Protein AF-A0A535JEF9-F1 (afdb_monomer_lite)

Radius of gyration: 29.35 Å; chains: 1; bounding box: 66×16×86 Å

Structure (mmCIF, N/CA/C/O backbone):
data_AF-A0A535JEF9-F1
#
_entry.id   AF-A0A535JEF9-F1
#
loop_
_atom_site.group_PDB
_atom_site.id
_atom_site.type_symbol
_atom_site.label_atom_id
_atom_site.label_alt_id
_atom_site.label_comp_id
_atom_site.label_asym_id
_atom_site.label_entity_id
_atom_site.label_seq_id
_atom_site.pdbx_PDB_ins_code
_atom_site.Cartn_x
_atom_site.Cartn_y
_atom_site.Cartn_z
_atom_site.occupancy
_atom_site.B_iso_or_equiv
_atom_site.auth_seq_id
_atom_site.auth_comp_id
_atom_site.auth_asym_id
_atom_site.auth_atom_id
_atom_site.pdbx_PDB_model_num
ATOM 1 N N . MET A 1 1 ? -43.020 4.250 56.237 1.00 45.03 1 MET A N 1
ATOM 2 C CA . MET A 1 1 ? -42.635 3.337 55.138 1.00 45.03 1 MET A CA 1
ATOM 3 C C . MET A 1 1 ? -41.856 4.143 54.114 1.00 45.03 1 MET A C 1
ATOM 5 O O . MET A 1 1 ? -42.458 4.938 53.411 1.00 45.03 1 MET A O 1
ATOM 9 N N . ALA A 1 2 ? -40.528 4.028 54.102 1.00 49.03 2 ALA A N 1
ATOM 10 C CA . ALA A 1 2 ? -39.670 4.709 53.132 1.00 49.03 2 ALA A CA 1
ATOM 11 C C . ALA A 1 2 ? -39.182 3.682 52.096 1.00 49.03 2 ALA A C 1
ATOM 13 O O . ALA A 1 2 ? -38.716 2.618 52.513 1.00 49.03 2 ALA A O 1
ATOM 14 N N . PRO A 1 3 ? -39.275 3.946 50.782 1.00 62.78 3 PRO A N 1
ATOM 15 C CA . PRO A 1 3 ? -38.672 3.070 49.794 1.00 62.78 3 PRO A CA 1
ATOM 16 C C . PRO A 1 3 ? -37.166 3.351 49.729 1.00 62.78 3 PRO A C 1
ATOM 18 O O . PRO A 1 3 ? -36.734 4.481 49.502 1.00 62.78 3 PRO A O 1
ATOM 21 N N . MET A 1 4 ? -36.353 2.315 49.931 1.00 61.06 4 MET A N 1
ATOM 22 C CA . MET A 1 4 ? -34.929 2.355 49.610 1.00 61.06 4 MET A CA 1
ATOM 23 C C . MET A 1 4 ? -34.782 2.222 48.091 1.00 61.06 4 MET A C 1
ATOM 25 O O . MET A 1 4 ? -34.880 1.127 47.542 1.00 61.06 4 MET A O 1
ATOM 29 N N . LEU A 1 5 ? -34.576 3.342 47.399 1.00 65.25 5 LEU A N 1
ATOM 30 C CA . LEU A 1 5 ? -34.184 3.334 45.992 1.00 65.25 5 LEU A CA 1
ATOM 31 C C . LEU A 1 5 ? -32.742 2.825 45.874 1.00 65.25 5 LEU A C 1
ATOM 33 O O . LEU A 1 5 ? -31.803 3.444 46.376 1.00 65.25 5 LEU A O 1
ATOM 37 N N . PHE A 1 6 ? -32.586 1.687 45.197 1.00 61.22 6 PHE A N 1
ATOM 38 C CA . PHE A 1 6 ? -31.308 1.138 44.755 1.00 61.22 6 PHE A CA 1
ATOM 39 C C . PHE A 1 6 ? -30.502 2.220 44.021 1.00 61.22 6 PHE A C 1
ATOM 41 O O . PHE A 1 6 ? -30.847 2.641 42.917 1.00 61.22 6 PHE A O 1
ATOM 48 N N . ARG A 1 7 ? -29.418 2.689 44.645 1.00 59.78 7 ARG A N 1
ATOM 49 C CA . ARG A 1 7 ? -28.518 3.679 44.051 1.00 59.78 7 ARG A CA 1
ATOM 50 C C . ARG A 1 7 ? -27.649 2.994 42.993 1.00 59.78 7 ARG A C 1
ATOM 52 O O . ARG A 1 7 ? -26.826 2.137 43.309 1.00 59.78 7 ARG A O 1
ATOM 59 N N . ARG A 1 8 ? -27.893 3.370 41.737 1.00 60.44 8 ARG A N 1
ATOM 60 C CA . ARG A 1 8 ? -27.244 2.897 40.508 1.00 60.44 8 ARG A CA 1
ATOM 61 C C . ARG A 1 8 ? -25.716 2.906 40.608 1.00 60.44 8 ARG A C 1
ATOM 63 O O . ARG A 1 8 ? -25.097 3.931 40.868 1.00 60.44 8 ARG A O 1
ATOM 70 N N . ARG A 1 9 ? -25.122 1.744 40.333 1.00 59.38 9 ARG A N 1
ATOM 71 C CA . ARG A 1 9 ? -23.682 1.513 40.105 1.00 59.38 9 ARG A CA 1
ATOM 72 C C . ARG A 1 9 ? -23.265 1.794 38.643 1.00 59.38 9 ARG A C 1
ATOM 74 O O . ARG A 1 9 ? -22.166 1.412 38.253 1.00 59.38 9 ARG A O 1
ATOM 81 N N . GLU A 1 10 ? -24.141 2.419 37.850 1.00 62.06 10 GLU A N 1
ATOM 82 C CA . GLU A 1 10 ? -24.095 2.486 36.375 1.00 62.06 10 GLU A CA 1
ATOM 83 C C . GLU A 1 10 ? -22.865 3.224 35.807 1.00 62.06 10 GLU A C 1
ATOM 85 O O . GLU A 1 10 ? -22.337 2.832 34.773 1.00 62.06 10 GLU A O 1
ATOM 90 N N . GLU A 1 11 ? -22.326 4.206 36.526 1.00 65.44 11 GLU A N 1
ATOM 91 C CA . GLU A 1 11 ? -21.260 5.092 36.025 1.00 65.44 11 GLU A CA 1
ATOM 92 C C . GLU A 1 11 ? -19.899 4.393 35.822 1.00 65.44 11 GLU A C 1
ATOM 94 O O . GLU A 1 11 ? -19.097 4.796 34.984 1.00 65.44 11 GLU A O 1
ATOM 99 N N . ARG A 1 12 ? -19.596 3.323 36.574 1.00 69.31 12 ARG A N 1
ATOM 100 C CA . ARG A 1 12 ? -18.235 2.738 36.592 1.00 69.31 12 ARG A CA 1
ATOM 101 C C . ARG A 1 12 ? -17.911 1.832 35.399 1.00 69.31 12 ARG A C 1
ATOM 103 O O . ARG A 1 12 ? -16.740 1.538 35.185 1.00 69.31 12 ARG A O 1
ATOM 110 N N . GLY A 1 13 ? -18.920 1.374 34.656 1.00 80.12 13 GLY A N 1
ATOM 111 C CA . GLY A 1 13 ? -18.747 0.492 33.492 1.00 80.12 13 GLY A CA 1
ATOM 112 C C . GLY A 1 13 ? -19.058 1.152 32.149 1.00 80.12 13 GLY A C 1
ATOM 113 O O . GLY A 1 13 ? -18.676 0.616 31.113 1.00 80.12 13 GLY A O 1
ATOM 114 N N . GLN A 1 14 ? -19.720 2.310 32.158 1.00 89.06 14 GLN A N 1
ATOM 115 C CA . GLN A 1 14 ? -20.200 2.975 30.948 1.00 89.06 14 GLN A CA 1
ATOM 116 C C . GLN A 1 14 ? -19.056 3.348 29.994 1.00 89.06 14 GLN A C 1
ATOM 118 O O . GLN A 1 14 ? -19.108 2.999 28.818 1.00 89.06 14 GLN A O 1
ATOM 123 N N . ALA A 1 15 ? -17.979 3.947 30.511 1.00 89.12 15 ALA A N 1
ATOM 124 C CA . ALA A 1 15 ? -16.824 4.340 29.699 1.00 89.12 15 ALA A CA 1
ATOM 125 C C . ALA A 1 15 ? -16.143 3.146 28.996 1.00 89.12 15 ALA A C 1
ATOM 127 O O . ALA A 1 15 ? -15.659 3.274 27.873 1.00 89.12 15 ALA A O 1
ATOM 128 N N . LEU A 1 16 ? -16.132 1.964 29.629 1.00 91.88 16 LEU A N 1
ATOM 129 C CA . LEU A 1 16 ? -15.579 0.743 29.032 1.00 91.88 16 LEU A CA 1
ATOM 130 C C . LEU A 1 16 ? -16.429 0.273 27.841 1.00 91.88 16 LEU A C 1
ATOM 132 O O . LEU A 1 16 ? -15.889 -0.159 26.826 1.00 91.88 16 LEU A O 1
ATOM 136 N N . VAL A 1 17 ? -17.756 0.370 27.963 1.00 92.44 17 VAL A N 1
ATOM 137 C CA . VAL A 1 17 ? -18.704 -0.022 26.911 1.00 92.44 17 VAL A CA 1
ATOM 138 C C . VAL A 1 17 ? -18.647 0.952 25.735 1.00 92.44 17 VAL A C 1
ATOM 140 O O . VAL A 1 17 ? -18.607 0.518 24.588 1.00 92.44 17 VAL A O 1
ATOM 143 N N . GLU A 1 18 ? -18.576 2.256 26.004 1.00 92.56 18 GLU A N 1
ATOM 144 C CA . GLU A 1 18 ? -18.405 3.282 24.967 1.00 92.56 18 GLU A CA 1
ATOM 145 C C . GLU A 1 18 ? -17.106 3.071 24.178 1.00 92.56 18 GLU A C 1
ATOM 147 O O . GLU A 1 18 ? -17.113 3.083 22.946 1.00 92.56 18 GLU A O 1
ATOM 152 N N . PHE A 1 19 ? -15.999 2.781 24.869 1.00 94.00 19 PHE A N 1
ATOM 153 C CA . PHE A 1 19 ? -14.738 2.445 24.213 1.00 94.00 19 PHE A CA 1
ATOM 154 C C . PHE A 1 19 ? -14.834 1.151 23.396 1.00 94.00 19 PHE A C 1
ATOM 156 O O . PHE A 1 19 ? -14.364 1.109 22.259 1.00 94.00 19 PHE A O 1
ATOM 163 N N . ALA A 1 20 ? -15.478 0.109 23.930 1.00 95.44 20 ALA A N 1
ATOM 164 C CA . ALA A 1 20 ? -15.662 -1.159 23.227 1.00 95.44 20 ALA A CA 1
ATOM 165 C C . ALA A 1 20 ? -16.483 -1.012 21.933 1.00 95.44 20 ALA A C 1
ATOM 167 O O . ALA A 1 20 ? -16.249 -1.757 20.985 1.00 95.44 20 ALA A O 1
ATOM 168 N N . LEU A 1 21 ? -17.401 -0.040 21.865 1.00 95.75 21 LEU A N 1
ATOM 169 C CA . LEU A 1 21 ? -18.162 0.281 20.653 1.00 95.75 21 LEU A CA 1
ATOM 170 C C . LEU A 1 21 ? -17.328 1.036 19.604 1.00 95.75 21 LEU A C 1
ATOM 172 O O . LEU A 1 21 ? -17.526 0.829 18.408 1.00 95.75 21 LEU A O 1
ATOM 176 N N . LEU A 1 22 ? -16.379 1.877 20.026 1.00 97.00 22 LEU A N 1
ATOM 177 C CA . LEU A 1 22 ? -15.482 2.607 19.117 1.00 97.00 22 LEU A CA 1
ATOM 178 C C . LEU A 1 22 ? -14.317 1.750 18.611 1.00 97.00 22 LEU A C 1
ATOM 180 O O . LEU A 1 22 ? -13.885 1.896 17.467 1.00 97.00 22 LEU A O 1
ATOM 184 N N . LEU A 1 23 ? -13.821 0.840 19.448 1.00 97.25 23 LEU A N 1
ATOM 185 C CA . LEU A 1 23 ? -12.700 -0.049 19.154 1.00 97.25 23 LEU A CA 1
ATOM 186 C C . LEU A 1 23 ? -12.798 -0.776 17.795 1.00 97.25 23 LEU A C 1
ATOM 188 O O . LEU A 1 23 ? -11.815 -0.720 17.056 1.00 97.25 23 LEU A O 1
ATOM 192 N N . PRO A 1 24 ? -13.924 -1.401 17.389 1.00 97.00 24 PRO A N 1
ATOM 193 C CA . PRO A 1 24 ? -14.015 -2.055 16.081 1.00 97.00 24 PRO A CA 1
ATOM 194 C C . PRO A 1 24 ? -13.859 -1.078 14.909 1.00 97.00 24 PRO A C 1
ATOM 196 O O . PRO A 1 24 ? -13.235 -1.426 13.909 1.00 97.00 24 PRO A O 1
ATOM 199 N N . VAL A 1 25 ? -14.367 0.153 15.033 1.00 97.94 25 VAL A N 1
ATOM 200 C CA . VAL A 1 25 ? -14.214 1.188 13.997 1.00 97.94 25 VAL A CA 1
ATOM 201 C C . VAL A 1 25 ? -12.752 1.613 13.890 1.00 97.94 25 VAL A C 1
ATOM 203 O O . VAL A 1 25 ? -12.211 1.684 12.790 1.00 97.94 25 VAL A O 1
ATOM 206 N N . VAL A 1 26 ? -12.084 1.833 15.025 1.00 98.25 26 VAL A N 1
ATOM 207 C CA . VAL A 1 26 ? -10.657 2.189 15.058 1.00 98.25 26 VAL A CA 1
ATOM 208 C C . VAL A 1 26 ? -9.797 1.075 14.459 1.00 98.25 26 VAL A C 1
ATOM 210 O O . VAL A 1 26 ? -8.920 1.356 13.646 1.00 98.25 26 VAL A O 1
ATOM 213 N N . LEU A 1 27 ? -10.068 -0.188 14.798 1.00 98.38 27 LEU A N 1
ATOM 214 C CA . LEU A 1 27 ? -9.361 -1.330 14.214 1.00 98.38 27 LEU A CA 1
ATOM 215 C C . LEU A 1 27 ? -9.558 -1.413 12.699 1.00 98.38 27 LEU A C 1
ATOM 217 O O . LEU A 1 27 ? -8.587 -1.633 11.979 1.00 98.38 27 LEU A O 1
ATOM 221 N N . LEU A 1 28 ? -10.780 -1.188 12.206 1.00 98.38 28 LEU A N 1
ATOM 222 C CA . LEU A 1 28 ? -11.065 -1.165 10.770 1.00 98.38 28 LEU A CA 1
ATOM 223 C C . LEU A 1 28 ? -10.254 -0.070 10.068 1.00 98.38 28 LEU A C 1
ATOM 225 O O . LEU A 1 28 ? -9.642 -0.334 9.036 1.00 98.38 28 LEU A O 1
ATOM 229 N N . LEU A 1 29 ? -10.182 1.131 10.649 1.00 98.44 29 LEU A N 1
ATOM 230 C CA . LEU A 1 29 ? -9.375 2.224 10.103 1.00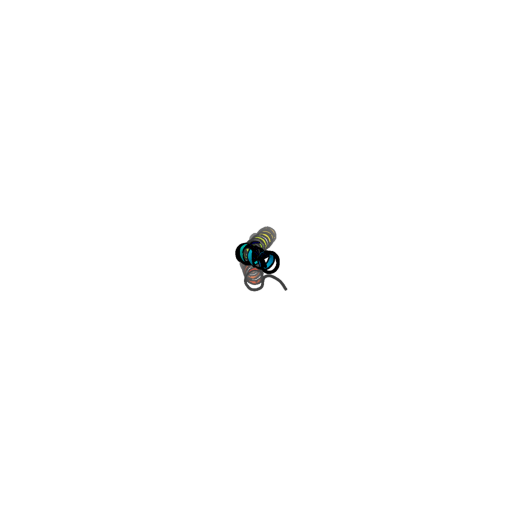 98.44 29 LEU A CA 1
ATOM 231 C C . LEU A 1 29 ? -7.879 1.889 10.080 1.00 98.44 29 LEU A C 1
ATOM 233 O O . LEU A 1 29 ? -7.215 2.183 9.089 1.00 98.44 29 LEU A O 1
ATOM 237 N N . ILE A 1 30 ? -7.351 1.252 11.129 1.00 98.56 30 ILE A N 1
ATOM 238 C CA . ILE A 1 30 ? -5.941 0.839 11.186 1.00 98.56 30 ILE A CA 1
ATOM 239 C C . ILE A 1 30 ? -5.645 -0.199 10.103 1.00 98.56 30 ILE A C 1
ATOM 241 O O . ILE A 1 30 ? -4.709 -0.018 9.327 1.00 98.56 30 ILE A O 1
ATOM 245 N N . VAL A 1 31 ? -6.450 -1.260 10.014 1.00 98.38 31 VAL A N 1
ATOM 246 C CA . VAL A 1 31 ? -6.273 -2.304 8.993 1.00 98.38 31 VAL A CA 1
ATOM 247 C C . VAL A 1 31 ? -6.398 -1.705 7.592 1.00 98.38 31 VAL A C 1
ATOM 249 O O . VAL A 1 31 ? -5.540 -1.941 6.747 1.00 98.38 31 VAL A O 1
ATOM 252 N N . GLY A 1 32 ? -7.402 -0.857 7.362 1.00 98.25 32 GLY A N 1
ATOM 253 C CA . GLY A 1 32 ? -7.584 -0.162 6.090 1.00 98.25 32 GLY A CA 1
ATOM 254 C C . GLY A 1 32 ? -6.396 0.726 5.716 1.00 98.25 32 GLY A C 1
ATOM 255 O O . GLY A 1 32 ? -5.972 0.722 4.564 1.00 98.25 32 GLY A O 1
ATOM 256 N N . ALA A 1 33 ? -5.814 1.447 6.677 1.00 98.44 33 ALA A N 1
ATOM 257 C CA . ALA A 1 33 ? -4.628 2.269 6.447 1.00 98.44 33 ALA A CA 1
ATOM 258 C C . ALA A 1 33 ? -3.385 1.426 6.117 1.00 98.44 33 ALA A C 1
ATOM 260 O O . ALA A 1 33 ? -2.587 1.817 5.262 1.00 98.44 33 ALA A O 1
ATOM 261 N N . VAL A 1 34 ? -3.225 0.266 6.759 1.00 98.25 34 VAL A N 1
ATOM 262 C CA . VAL A 1 34 ? -2.123 -0.670 6.486 1.00 98.25 34 VAL A CA 1
ATOM 263 C C . VAL A 1 34 ? -2.244 -1.243 5.073 1.00 98.25 34 VAL A C 1
ATOM 265 O O . VAL A 1 34 ? -1.304 -1.130 4.288 1.00 98.25 34 VAL A O 1
ATOM 268 N N . GLU A 1 35 ? -3.414 -1.768 4.713 1.00 98.00 35 GLU A N 1
ATOM 269 C CA . GLU A 1 35 ? -3.699 -2.279 3.364 1.00 98.00 35 GLU A CA 1
ATOM 270 C C . GLU A 1 35 ? -3.497 -1.195 2.298 1.00 98.00 35 GLU A C 1
ATOM 272 O O . GLU A 1 35 ? -2.818 -1.403 1.289 1.00 98.00 35 GLU A O 1
ATOM 277 N N . PHE A 1 36 ? -4.014 0.011 2.555 1.00 97.62 36 PHE A N 1
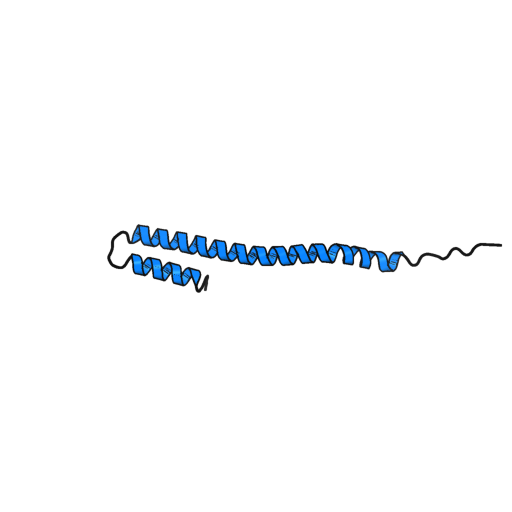ATOM 278 C CA . PHE A 1 36 ? -3.806 1.159 1.680 1.00 97.62 36 PHE A CA 1
ATOM 279 C C . PHE A 1 36 ? -2.318 1.478 1.500 1.00 97.62 36 PHE A C 1
ATOM 281 O O . PHE A 1 36 ? -1.886 1.741 0.379 1.00 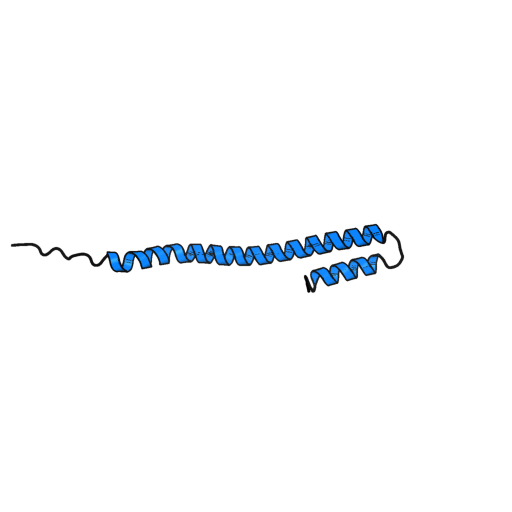97.62 36 PHE A O 1
ATOM 288 N N . SER A 1 37 ? -1.520 1.411 2.569 1.00 97.25 37 SER A 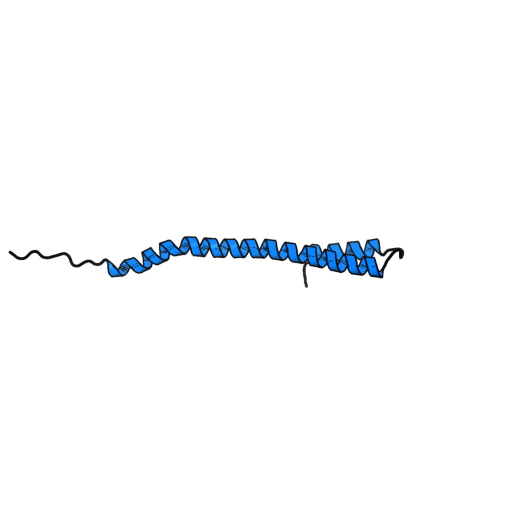N 1
ATOM 289 C CA . SER A 1 37 ? -0.079 1.682 2.512 1.00 97.25 37 SER A CA 1
ATOM 290 C C . SER A 1 37 ? 0.658 0.689 1.615 1.00 97.25 37 SER A C 1
ATOM 292 O O . SER A 1 37 ? 1.507 1.104 0.825 1.00 97.25 37 SER A O 1
ATOM 294 N N . PHE A 1 38 ? 0.309 -0.600 1.669 1.00 95.81 38 PHE A N 1
ATOM 295 C CA . PHE A 1 38 ? 0.899 -1.612 0.788 1.00 95.81 38 PHE A CA 1
ATOM 296 C C . PHE A 1 38 ? 0.573 -1.354 -0.684 1.00 95.81 38 PHE A C 1
ATOM 298 O O . PHE A 1 38 ? 1.472 -1.327 -1.529 1.00 95.81 38 PHE A O 1
ATOM 305 N N . VAL A 1 39 ? -0.700 -1.097 -0.996 1.00 96.50 39 VAL A N 1
ATOM 306 C CA . VAL A 1 39 ? -1.133 -0.789 -2.369 1.00 96.50 39 VAL A CA 1
ATOM 307 C C . VAL A 1 39 ? -0.470 0.492 -2.873 1.00 96.50 39 VAL A C 1
ATOM 309 O O . VAL A 1 39 ? -0.001 0.553 -4.012 1.00 96.50 39 VAL A O 1
ATOM 312 N N . TRP A 1 40 ? -0.407 1.519 -2.028 1.00 96.69 40 TRP A N 1
ATOM 313 C CA . TRP A 1 40 ? 0.215 2.794 -2.360 1.00 96.69 40 TRP A CA 1
ATOM 314 C C . TRP A 1 40 ? 1.714 2.643 -2.620 1.00 96.69 40 TRP A C 1
ATOM 316 O O . TRP A 1 40 ? 2.227 3.191 -3.596 1.00 96.69 40 TRP A O 1
ATOM 326 N N . ASN A 1 41 ? 2.420 1.874 -1.791 1.00 93.81 41 ASN A N 1
ATOM 327 C CA . ASN A 1 41 ? 3.837 1.593 -1.986 1.00 93.81 41 ASN A CA 1
ATOM 328 C C . ASN A 1 41 ? 4.084 0.875 -3.322 1.00 93.81 41 ASN A C 1
ATOM 330 O O . ASN A 1 41 ? 4.875 1.359 -4.127 1.00 93.81 41 ASN A O 1
ATOM 334 N N . SER A 1 42 ? 3.324 -0.186 -3.612 1.00 93.75 42 SER A N 1
ATOM 335 C CA . SER A 1 42 ? 3.417 -0.913 -4.884 1.00 93.75 42 SER A CA 1
ATOM 336 C C . SER A 1 42 ? 3.184 0.001 -6.095 1.00 93.75 42 SER A C 1
ATOM 338 O O . SER A 1 42 ? 3.958 -0.023 -7.054 1.00 93.75 42 SER A O 1
ATOM 340 N N . ARG A 1 43 ? 2.174 0.882 -6.033 1.00 95.88 43 ARG A N 1
ATOM 341 C CA . ARG A 1 43 ? 1.921 1.873 -7.093 1.00 95.88 43 ARG A CA 1
ATOM 342 C C . ARG A 1 43 ? 3.090 2.835 -7.288 1.00 95.88 43 ARG A C 1
ATOM 344 O O . ARG A 1 43 ? 3.455 3.103 -8.430 1.00 95.88 43 ARG A O 1
ATOM 351 N N . ASN A 1 44 ? 3.679 3.345 -6.208 1.00 95.94 44 ASN A N 1
ATOM 352 C CA . ASN A 1 44 ? 4.823 4.254 -6.309 1.00 95.94 44 ASN A CA 1
ATOM 353 C C . ASN A 1 44 ? 6.051 3.570 -6.908 1.00 95.94 44 ASN A C 1
ATOM 355 O O . ASN A 1 44 ? 6.709 4.172 -7.753 1.00 95.94 44 ASN A O 1
ATOM 359 N N . THR A 1 45 ? 6.322 2.317 -6.540 1.00 94.62 45 THR A N 1
ATOM 360 C CA . THR A 1 45 ? 7.416 1.532 -7.127 1.00 94.62 45 THR A CA 1
ATOM 361 C C . THR A 1 45 ? 7.268 1.412 -8.642 1.00 94.62 45 THR A C 1
ATOM 363 O O . THR A 1 45 ? 8.208 1.701 -9.379 1.00 94.62 45 THR A O 1
ATOM 366 N N . VAL A 1 46 ? 6.073 1.066 -9.131 1.00 95.12 46 VAL A N 1
ATOM 367 C CA . VAL A 1 46 ? 5.818 0.941 -10.577 1.00 95.12 46 VAL A CA 1
ATOM 368 C C . VAL A 1 46 ? 5.966 2.284 -11.292 1.00 95.12 46 VAL A C 1
ATOM 370 O O . VAL A 1 46 ? 6.575 2.349 -12.361 1.00 95.12 46 VAL A O 1
ATOM 373 N N . LEU A 1 47 ? 5.437 3.366 -10.713 1.00 96.19 47 LEU A N 1
ATOM 374 C CA . LEU A 1 47 ? 5.561 4.709 -11.287 1.00 96.19 47 LEU A CA 1
ATOM 375 C C . LEU A 1 47 ? 7.020 5.168 -11.350 1.00 96.19 47 LEU A C 1
ATOM 377 O O . LEU A 1 47 ? 7.436 5.751 -12.350 1.00 96.19 47 LEU A O 1
ATOM 381 N N . PHE A 1 48 ? 7.795 4.889 -10.303 1.00 95.12 48 PHE A N 1
ATOM 382 C CA . PHE A 1 48 ? 9.214 5.209 -10.249 1.00 95.12 48 PHE A CA 1
ATOM 383 C C . PHE A 1 48 ? 10.000 4.450 -11.323 1.00 95.12 48 PHE A C 1
ATOM 385 O O . PHE A 1 48 ? 10.659 5.093 -12.139 1.00 95.12 48 PHE A O 1
ATOM 392 N N . ALA A 1 49 ? 9.848 3.123 -11.389 1.00 95.44 49 ALA A N 1
ATOM 393 C CA . ALA A 1 49 ? 10.519 2.283 -12.383 1.00 95.44 49 ALA A CA 1
ATOM 394 C C . ALA A 1 49 ? 10.147 2.684 -13.822 1.00 95.44 49 ALA A C 1
ATOM 396 O O . ALA A 1 49 ? 11.004 2.754 -14.700 1.00 95.44 49 ALA A O 1
ATOM 397 N N . SER A 1 50 ? 8.872 3.013 -14.061 1.00 96.12 50 SER A N 1
ATOM 398 C CA . SER A 1 50 ? 8.399 3.474 -15.374 1.00 96.12 50 SER A CA 1
ATOM 399 C C . SER A 1 50 ? 9.043 4.802 -15.772 1.00 96.12 50 SER A C 1
ATOM 401 O O . SER A 1 50 ? 9.476 4.966 -16.913 1.00 96.12 50 SER A O 1
ATOM 403 N N . ARG A 1 51 ? 9.131 5.754 -14.832 1.00 95.94 51 ARG A N 1
ATOM 404 C CA . ARG A 1 51 ? 9.751 7.059 -15.082 1.00 95.94 51 ARG A CA 1
ATOM 405 C C . ARG A 1 51 ? 11.239 6.910 -15.381 1.00 95.94 51 ARG A C 1
ATOM 407 O O . ARG A 1 51 ? 11.705 7.456 -16.377 1.00 95.94 51 ARG A O 1
ATOM 414 N N . ASP A 1 52 ? 11.962 6.168 -14.551 1.00 94.88 52 ASP A N 1
ATOM 415 C CA . ASP A 1 52 ? 13.405 5.984 -14.710 1.00 94.88 52 ASP A CA 1
ATOM 416 C C . ASP A 1 5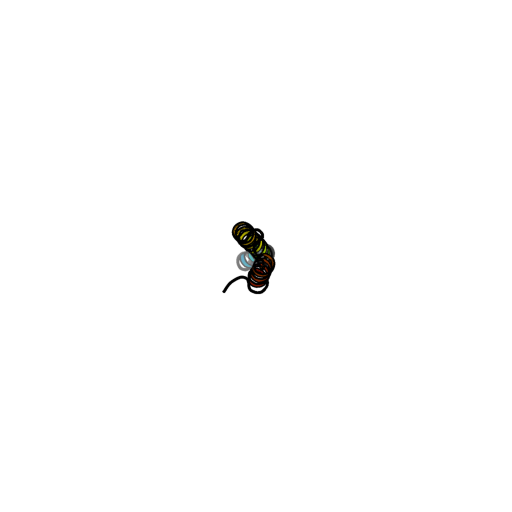2 ? 13.743 5.215 -15.998 1.00 94.88 52 ASP A C 1
ATOM 418 O O . ASP A 1 52 ? 14.577 5.659 -16.786 1.00 94.88 52 ASP A O 1
ATOM 422 N N . GLY A 1 53 ? 12.994 4.146 -16.299 1.00 94.69 53 GLY A N 1
ATOM 423 C CA . GLY A 1 53 ? 13.120 3.408 -17.556 1.00 94.69 53 GLY A CA 1
ATOM 424 C C . GLY A 1 53 ? 12.862 4.279 -18.789 1.00 94.69 53 GLY A C 1
ATOM 425 O O . GLY A 1 53 ? 13.605 4.194 -19.765 1.00 94.69 53 GLY A O 1
ATOM 426 N N . SER A 1 54 ? 11.859 5.165 -18.743 1.00 96.38 54 SER A N 1
ATOM 427 C CA . SER A 1 54 ? 11.573 6.088 -19.851 1.00 96.38 54 SER A CA 1
ATOM 428 C C . SER A 1 54 ? 12.683 7.119 -20.076 1.00 96.38 54 SER A C 1
ATOM 430 O O . SER A 1 54 ? 12.995 7.439 -21.221 1.00 96.38 54 SER A O 1
ATOM 432 N N . MET A 1 55 ? 13.311 7.601 -19.000 1.00 95.50 55 MET A N 1
ATOM 433 C CA . MET A 1 55 ? 14.435 8.534 -19.073 1.00 95.50 55 MET A CA 1
ATOM 434 C C . MET A 1 55 ? 15.664 7.860 -19.691 1.00 95.50 55 MET A C 1
ATOM 436 O O . MET A 1 55 ? 16.227 8.395 -20.642 1.00 95.50 55 MET A O 1
ATOM 440 N N . LEU A 1 56 ? 16.009 6.646 -19.247 1.00 95.50 56 LEU A N 1
ATOM 441 C CA . LEU A 1 56 ? 17.102 5.865 -19.839 1.00 95.50 56 LEU A CA 1
ATOM 442 C C . LEU A 1 56 ? 16.853 5.528 -21.313 1.00 95.50 56 LEU A C 1
ATOM 444 O O . LEU A 1 56 ? 17.777 5.586 -22.120 1.00 95.50 56 LEU A O 1
ATOM 448 N N . ALA A 1 57 ? 15.613 5.201 -21.683 1.00 95.31 57 ALA A N 1
ATOM 449 C CA . ALA A 1 57 ? 15.252 4.952 -23.075 1.00 95.31 57 ALA A CA 1
ATOM 450 C C . ALA A 1 57 ? 15.389 6.220 -23.935 1.00 95.31 57 ALA A C 1
ATOM 452 O O . ALA A 1 57 ? 15.885 6.153 -25.059 1.00 95.31 57 ALA A O 1
ATOM 453 N N . ALA A 1 58 ? 14.988 7.380 -23.408 1.00 95.94 58 ALA A N 1
ATOM 454 C CA . ALA A 1 58 ? 15.128 8.658 -24.100 1.00 95.94 58 ALA A CA 1
ATOM 455 C C . ALA A 1 58 ? 16.601 9.072 -24.272 1.00 95.94 58 ALA A C 1
ATOM 457 O O . ALA A 1 58 ? 16.966 9.589 -25.326 1.00 95.94 58 ALA A O 1
ATOM 458 N N . GLU A 1 59 ? 17.445 8.818 -23.270 1.00 95.31 59 GLU A N 1
ATOM 459 C CA . GLU A 1 59 ? 18.888 9.088 -23.324 1.00 95.31 59 GLU A CA 1
ATOM 460 C C . GLU A 1 59 ? 19.629 8.124 -24.259 1.00 95.31 59 GLU A C 1
ATOM 462 O O . GLU A 1 59 ? 20.462 8.544 -25.062 1.00 95.31 59 GLU A O 1
ATOM 467 N N . GLY A 1 60 ? 19.328 6.827 -24.162 1.00 92.56 60 GLY A N 1
ATOM 468 C CA . GLY A 1 60 ? 20.003 5.778 -24.922 1.00 92.56 60 GLY A CA 1
ATOM 469 C C . GLY A 1 60 ? 19.489 5.601 -26.351 1.00 92.56 60 GLY A C 1
ATOM 470 O O . GLY A 1 60 ? 20.178 4.980 -27.160 1.00 92.56 60 GLY A O 1
ATOM 471 N N . GLY A 1 61 ? 18.304 6.117 -26.688 1.00 92.31 61 GLY A N 1
ATOM 472 C CA . GLY A 1 61 ? 17.735 6.077 -28.038 1.00 92.31 61 GLY A CA 1
ATOM 473 C C . GLY A 1 61 ? 17.871 4.705 -28.709 1.00 92.31 61 GLY A C 1
ATOM 474 O O . GLY A 1 61 ? 17.463 3.686 -28.161 1.00 92.31 61 GLY A O 1
ATOM 475 N N . SER A 1 62 ? 18.485 4.676 -29.896 1.00 92.31 62 SER A N 1
ATOM 476 C CA . SER A 1 62 ? 18.732 3.451 -30.671 1.00 92.31 62 SER A CA 1
ATOM 477 C C . SER A 1 62 ? 20.147 2.883 -30.506 1.00 92.31 62 SER A C 1
ATOM 479 O O . SER A 1 62 ? 20.619 2.160 -31.390 1.00 92.31 62 SER A O 1
ATOM 481 N N . LEU A 1 63 ? 20.876 3.250 -29.445 1.00 94.25 63 LEU A N 1
ATOM 482 C CA . LEU A 1 63 ? 22.198 2.676 -29.207 1.00 94.25 63 LEU A CA 1
ATOM 483 C C . LEU A 1 63 ? 22.081 1.158 -28.956 1.00 94.25 63 LEU A C 1
ATOM 485 O O . LEU A 1 63 ? 21.159 0.704 -28.271 1.00 94.25 63 LEU A O 1
ATOM 489 N N . PRO A 1 64 ? 23.022 0.345 -29.474 1.00 94.00 64 PRO A N 1
ATOM 490 C CA . PRO A 1 64 ? 23.041 -1.084 -29.192 1.00 94.00 64 PRO A CA 1
ATOM 491 C C . PRO A 1 64 ? 23.140 -1.346 -27.683 1.00 94.00 64 PRO A C 1
ATOM 493 O O . PRO A 1 64 ? 24.069 -0.880 -27.027 1.00 94.00 64 PRO A O 1
ATOM 496 N N . GLY A 1 65 ? 22.195 -2.114 -27.136 1.00 93.12 65 GLY A N 1
ATOM 497 C CA . GLY A 1 65 ? 22.174 -2.486 -25.718 1.00 93.12 65 GLY A CA 1
ATOM 498 C C . GLY A 1 65 ? 21.344 -1.575 -24.807 1.00 93.12 65 GLY A C 1
ATOM 499 O O . GLY A 1 65 ? 21.161 -1.936 -23.644 1.00 93.12 65 GLY A O 1
ATOM 500 N N . THR A 1 66 ? 20.782 -0.469 -25.313 1.00 94.81 66 THR A N 1
ATOM 501 C CA . THR A 1 66 ? 19.872 0.410 -24.548 1.00 94.81 66 THR A CA 1
ATOM 502 C C . THR A 1 66 ? 18.696 -0.369 -23.959 1.00 94.81 66 THR A C 1
ATOM 504 O O . THR A 1 66 ? 18.417 -0.243 -22.769 1.00 94.81 66 THR A O 1
ATOM 507 N N . ASP A 1 67 ? 18.078 -1.258 -24.739 1.00 94.12 67 ASP A N 1
ATOM 508 C CA . ASP A 1 67 ? 16.960 -2.092 -24.277 1.00 94.12 67 ASP A CA 1
ATOM 509 C C . ASP A 1 67 ? 17.342 -2.954 -23.066 1.00 94.12 67 ASP A C 1
ATOM 511 O O . ASP A 1 67 ? 16.592 -3.062 -22.099 1.00 94.12 67 ASP A O 1
ATOM 515 N N . CYS A 1 68 ? 18.547 -3.533 -23.082 1.00 95.25 68 CYS A N 1
ATOM 516 C CA . CYS A 1 68 ? 19.042 -4.364 -21.987 1.00 95.25 68 CYS A CA 1
ATOM 517 C C . CYS A 1 68 ? 19.272 -3.536 -20.713 1.00 95.25 68 CYS A C 1
ATOM 519 O O . CYS A 1 68 ? 18.952 -3.987 -19.614 1.00 95.25 68 CYS A O 1
ATOM 521 N N . LEU A 1 69 ? 19.779 -2.306 -20.851 1.00 94.69 69 LEU A N 1
ATOM 522 C CA . LEU A 1 69 ? 19.963 -1.389 -19.724 1.00 94.69 69 LEU A CA 1
ATOM 523 C C . LEU A 1 69 ? 18.625 -0.953 -19.119 1.00 94.69 69 LEU A C 1
ATOM 525 O O . LEU A 1 69 ? 18.478 -0.977 -17.897 1.00 94.69 69 LEU A O 1
ATOM 529 N N . VAL A 1 70 ? 17.644 -0.615 -19.960 1.00 95.75 70 VAL A N 1
ATOM 530 C CA . VAL A 1 70 ? 16.290 -0.241 -19.525 1.00 95.75 70 VAL A CA 1
ATOM 531 C C . VAL A 1 70 ? 15.625 -1.403 -18.785 1.00 95.75 70 VAL A C 1
ATOM 533 O O . VAL A 1 70 ? 15.127 -1.212 -17.677 1.00 95.75 70 VAL A O 1
ATOM 536 N N . LEU A 1 71 ? 15.666 -2.620 -19.341 1.00 94.94 71 LEU A N 1
ATOM 537 C CA . LEU A 1 71 ? 15.076 -3.802 -18.703 1.00 94.94 71 LEU A CA 1
ATOM 538 C C . LEU A 1 71 ? 15.756 -4.140 -17.370 1.00 94.94 71 LEU A C 1
ATOM 540 O O . LEU A 1 71 ? 15.066 -4.377 -16.381 1.00 94.94 71 LEU A O 1
ATOM 544 N N . ASN A 1 72 ? 17.091 -4.089 -17.306 1.00 95.12 72 ASN A N 1
ATOM 545 C CA . ASN A 1 72 ? 17.837 -4.335 -16.067 1.00 95.12 72 ASN A CA 1
ATOM 546 C C . ASN A 1 72 ? 17.495 -3.299 -14.987 1.00 95.12 72 ASN A C 1
ATOM 548 O O . ASN A 1 72 ? 17.356 -3.643 -13.814 1.00 95.12 72 ASN A O 1
ATOM 552 N N . ARG A 1 73 ? 17.313 -2.030 -15.375 1.00 93.06 73 ARG A N 1
ATOM 553 C CA . ARG A 1 73 ? 16.903 -0.979 -14.440 1.00 93.06 73 ARG A CA 1
ATOM 554 C C . ARG A 1 73 ? 15.503 -1.220 -13.887 1.00 93.06 73 ARG A C 1
ATOM 556 O O . ARG A 1 73 ? 15.335 -1.197 -12.672 1.00 93.06 73 ARG A O 1
ATOM 563 N N . ILE A 1 74 ? 14.533 -1.501 -14.758 1.00 94.69 74 ILE A N 1
ATOM 564 C CA . ILE A 1 74 ? 13.151 -1.792 -14.350 1.00 94.69 74 ILE A CA 1
ATOM 565 C C . ILE A 1 74 ? 13.115 -3.005 -13.414 1.00 94.69 74 ILE A C 1
ATOM 567 O O . ILE A 1 74 ? 12.447 -2.968 -12.382 1.00 94.69 74 ILE A O 1
ATOM 571 N N . GLU A 1 75 ? 13.857 -4.066 -13.737 1.00 93.94 75 GLU A N 1
ATOM 572 C CA . GLU A 1 75 ? 13.895 -5.274 -12.915 1.00 93.94 75 GLU A CA 1
ATOM 573 C C . GLU A 1 75 ? 14.494 -5.010 -11.529 1.00 93.94 75 GLU A C 1
ATOM 575 O O . GLU A 1 75 ? 13.929 -5.445 -10.524 1.00 93.94 75 GLU A O 1
ATOM 580 N N . ARG A 1 76 ? 15.574 -4.224 -11.440 1.00 91.69 76 ARG A N 1
ATOM 581 C CA . ARG A 1 76 ? 16.144 -3.813 -10.147 1.00 91.69 76 ARG A CA 1
ATOM 582 C C . ARG A 1 76 ? 15.168 -2.990 -9.314 1.00 91.69 76 ARG A C 1
ATOM 584 O O . ARG A 1 76 ? 15.035 -3.261 -8.122 1.00 91.69 76 ARG A O 1
ATOM 591 N N . ASP A 1 77 ? 14.486 -2.030 -9.932 1.00 91.38 77 ASP A N 1
ATOM 592 C CA . ASP A 1 77 ? 13.570 -1.127 -9.231 1.00 91.38 77 ASP A CA 1
ATOM 593 C C . ASP A 1 77 ? 12.310 -1.853 -8.723 1.00 91.38 77 ASP A C 1
ATOM 595 O O . ASP A 1 77 ? 11.756 -1.469 -7.693 1.00 91.38 77 ASP A O 1
ATOM 599 N N . ILE A 1 78 ? 11.872 -2.922 -9.402 1.00 90.62 78 ILE A N 1
ATOM 600 C CA . ILE A 1 78 ? 10.700 -3.719 -9.004 1.00 90.62 78 ILE A CA 1
ATOM 601 C C . ILE A 1 78 ? 11.051 -4.830 -8.007 1.00 90.62 78 ILE A C 1
ATOM 603 O O . ILE A 1 78 ? 10.323 -5.017 -7.032 1.00 90.62 78 ILE A O 1
ATOM 607 N N . VAL A 1 79 ? 12.134 -5.584 -8.231 1.00 85.69 79 VAL A N 1
ATOM 608 C CA . VAL A 1 79 ? 12.502 -6.739 -7.385 1.00 85.69 79 VAL A CA 1
ATOM 609 C C . VAL A 1 79 ? 13.087 -6.290 -6.043 1.00 85.69 79 VAL A C 1
ATOM 611 O O . VAL A 1 79 ? 12.927 -6.979 -5.037 1.00 85.69 79 VAL A O 1
ATOM 614 N N . SER A 1 80 ? 13.733 -5.122 -6.005 1.00 73.94 80 SER A N 1
ATOM 615 C CA . SER A 1 80 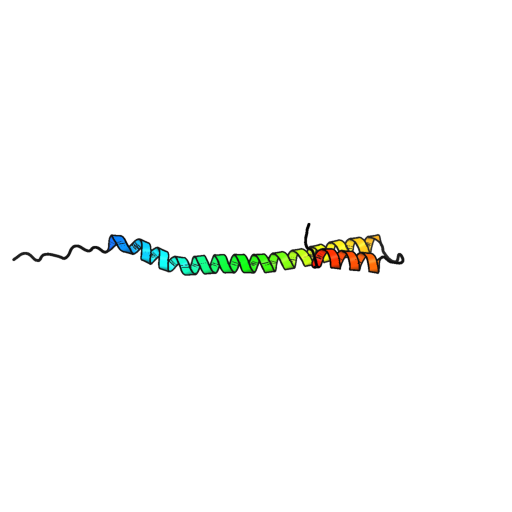? 14.294 -4.536 -4.787 1.00 73.94 80 SER A CA 1
ATOM 616 C C . SER A 1 80 ? 13.989 -3.035 -4.733 1.00 73.94 80 SER A C 1
ATOM 618 O O . SER A 1 80 ? 14.903 -2.227 -4.930 1.00 73.94 80 SER A O 1
ATOM 620 N N . PRO A 1 81 ? 12.735 -2.638 -4.443 1.00 60.91 81 PRO A N 1
ATOM 621 C CA . PRO A 1 81 ? 12.377 -1.234 -4.320 1.00 60.91 81 PRO A CA 1
ATOM 622 C C . PRO A 1 81 ? 13.111 -0.663 -3.104 1.00 60.91 81 PRO A C 1
ATOM 624 O O . PRO A 1 81 ? 12.722 -0.912 -1.968 1.00 60.91 81 PRO A O 1
ATOM 627 N N . ALA A 1 82 ? 14.188 0.073 -3.374 1.00 56.28 82 ALA A N 1
ATOM 628 C CA . ALA A 1 82 ? 15.133 0.640 -2.414 1.00 56.28 82 ALA A CA 1
ATOM 629 C C . ALA A 1 82 ? 16.003 -0.376 -1.634 1.00 56.28 82 ALA A C 1
ATOM 631 O O . ALA A 1 82 ? 15.549 -1.150 -0.792 1.00 56.28 82 ALA A O 1
ATOM 632 N N . ARG A 1 83 ? 17.319 -0.269 -1.840 1.00 45.03 83 ARG A N 1
ATOM 633 C CA . ARG A 1 83 ? 18.163 0.147 -0.716 1.00 45.03 83 ARG A CA 1
ATOM 634 C C . ARG A 1 83 ? 18.295 1.658 -0.764 1.00 45.03 83 ARG A C 1
ATOM 636 O O . ARG A 1 83 ? 18.321 2.178 -1.902 1.00 45.03 83 ARG A O 1
#

Foldseek 3Di:
DDDDDDDDPPPPCPVVVVVVVCVVVVVVVVVVVVVVVVVVVLVVLQVVLVVVLVVLCVVCPPPPCSVVVSVVSSCCSNVPVDD

pLDDT: mean 88.07, std 14.48, range [45.03, 98.56]

Secondary structure (DSSP, 8-state):
---------THHHHHHHHHHHHHHHHHHHHHHHHHHHHHHHHHHHHHHHHHHHHHHHHHHTT-TTHHHHHHHHHHHHHHS---

Sequence (83 aa):
MAPMLFRRREERGQALVEFALLLPVVLLLIVGAVEFSFVWNSRNTVLFASRDGSMLAAEGGSLPGTDCLVLNRIERDIVSPAR